Protein AF-A0A392TZJ2-F1 (afdb_monomer)

Solvent-accessible surface area (backbone atoms only — not comparable to full-atom values): 4869 Å² total; per-residue (Å²): 109,72,43,66,56,98,88,41,74,47,27,36,43,85,59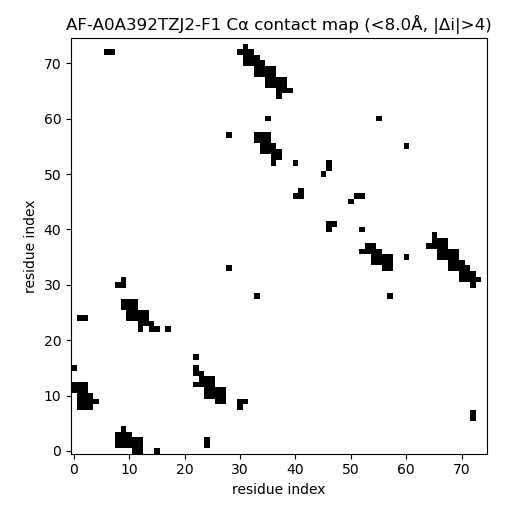,81,86,55,59,77,96,69,68,55,64,49,70,48,75,88,68,40,49,54,35,32,33,50,42,78,57,68,72,39,76,71,38,82,77,73,55,85,80,71,62,36,50,74,87,66,71,58,91,96,64,60,62,47,83,44,76,51,66,89,129

Structure (mmCIF, N/CA/C/O backbone):
data_AF-A0A392TZJ2-F1
#
_entry.id   AF-A0A392TZJ2-F1
#
loop_
_atom_site.group_PDB
_atom_site.id
_atom_site.type_symbol
_atom_site.label_atom_id
_atom_site.label_alt_id
_atom_site.label_comp_id
_atom_site.label_asym_id
_atom_site.label_entity_id
_atom_site.label_seq_id
_atom_site.pdbx_PDB_ins_code
_atom_site.Cartn_x
_atom_site.Cartn_y
_atom_site.Cartn_z
_atom_site.occupancy
_atom_site.B_iso_or_equiv
_atom_site.auth_seq_id
_atom_site.auth_comp_id
_atom_site.auth_asym_id
_atom_site.auth_atom_id
_atom_site.pdbx_PDB_model_num
ATOM 1 N N . ALA A 1 1 ? 9.681 0.882 -12.827 1.00 79.94 1 ALA A N 1
ATOM 2 C CA . ALA A 1 1 ? 8.248 0.529 -12.819 1.00 79.94 1 ALA A CA 1
ATOM 3 C C . ALA A 1 1 ? 7.786 0.429 -11.370 1.00 79.94 1 ALA A C 1
ATOM 5 O O . ALA A 1 1 ? 7.039 -0.467 -11.006 1.00 79.94 1 ALA A O 1
ATOM 6 N N . ASP A 1 2 ? 8.261 1.345 -10.532 1.00 90.50 2 ASP A N 1
ATOM 7 C CA . ASP A 1 2 ? 8.408 1.124 -9.099 1.00 90.50 2 ASP A CA 1
ATOM 8 C C . ASP A 1 2 ? 7.866 2.347 -8.374 1.00 90.50 2 ASP A C 1
ATOM 10 O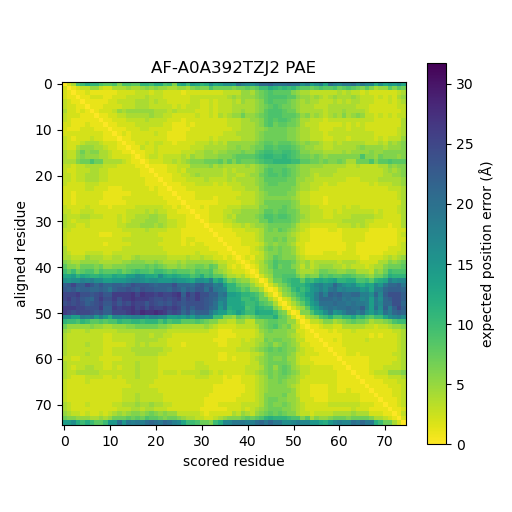 O . ASP A 1 2 ? 7.919 3.458 -8.905 1.00 90.50 2 ASP A O 1
ATOM 14 N N . TYR A 1 3 ? 7.321 2.120 -7.189 1.00 94.44 3 TYR A N 1
ATOM 15 C CA . TYR A 1 3 ? 6.688 3.120 -6.351 1.00 94.44 3 TYR A CA 1
ATOM 16 C C . TYR A 1 3 ? 7.375 3.121 -4.988 1.00 94.44 3 TYR A C 1
ATOM 18 O O . TYR A 1 3 ? 7.552 2.072 -4.362 1.00 94.44 3 TYR A O 1
ATOM 26 N N . GLY A 1 4 ? 7.808 4.297 -4.554 1.00 94.69 4 GLY A N 1
ATOM 27 C CA . GLY A 1 4 ? 8.588 4.482 -3.340 1.00 94.69 4 GLY A CA 1
ATOM 28 C C . GLY A 1 4 ? 8.871 5.955 -3.078 1.00 94.69 4 GLY A C 1
ATOM 29 O O . GLY A 1 4 ? 8.552 6.816 -3.902 1.00 94.69 4 GLY A O 1
ATOM 30 N N . ALA A 1 5 ? 9.486 6.216 -1.933 1.00 94.06 5 ALA A N 1
ATOM 31 C CA . ALA A 1 5 ? 9.884 7.537 -1.467 1.00 94.06 5 ALA A CA 1
ATOM 32 C C . ALA A 1 5 ? 11.325 7.497 -0.922 1.00 94.06 5 ALA A C 1
ATOM 34 O O . ALA A 1 5 ? 11.976 6.450 -0.947 1.00 94.06 5 ALA A O 1
ATOM 35 N N . SER A 1 6 ? 11.843 8.628 -0.437 1.00 93.62 6 SER A N 1
ATOM 36 C CA . SER A 1 6 ? 13.175 8.694 0.192 1.00 93.62 6 SER A CA 1
ATOM 37 C C . SER A 1 6 ? 13.318 7.766 1.401 1.00 93.62 6 SER A C 1
ATOM 39 O O . SER A 1 6 ? 14.410 7.290 1.694 1.00 93.62 6 SER A O 1
ATOM 41 N N . GLU A 1 7 ? 12.206 7.505 2.075 1.00 92.56 7 GLU A N 1
ATOM 42 C CA . GLU A 1 7 ? 12.053 6.667 3.252 1.00 92.56 7 GLU A CA 1
ATOM 43 C C . GLU A 1 7 ? 12.151 5.177 2.900 1.00 92.56 7 GLU A C 1
ATOM 45 O O . GLU A 1 7 ? 12.501 4.376 3.758 1.00 92.56 7 GLU A O 1
ATOM 50 N N . GLY A 1 8 ? 11.882 4.786 1.646 1.00 92.25 8 GLY A N 1
ATOM 51 C CA . GLY A 1 8 ? 11.997 3.400 1.198 1.00 92.25 8 GLY A CA 1
ATOM 52 C C . GLY A 1 8 ? 11.189 3.054 -0.054 1.00 92.25 8 GLY A C 1
ATOM 53 O O . GLY A 1 8 ? 10.322 3.799 -0.518 1.00 92.25 8 GLY A O 1
ATOM 54 N N . TRP A 1 9 ? 11.481 1.874 -0.602 1.00 94.19 9 TRP A N 1
ATOM 55 C CA . TRP A 1 9 ? 10.682 1.249 -1.657 1.00 94.19 9 TRP A CA 1
ATOM 56 C C . TRP A 1 9 ? 9.369 0.707 -1.079 1.00 94.19 9 TRP A C 1
ATOM 58 O O . TRP A 1 9 ? 9.363 0.188 0.033 1.00 94.19 9 TRP A O 1
ATOM 68 N N . ILE A 1 10 ? 8.274 0.786 -1.842 1.00 95.25 10 ILE A N 1
ATOM 69 C CA . ILE A 1 10 ? 6.933 0.393 -1.374 1.00 95.25 10 ILE A CA 1
ATOM 70 C C . ILE A 1 10 ? 6.333 -0.701 -2.267 1.00 95.25 10 ILE A C 1
ATOM 72 O O . ILE A 1 10 ? 5.918 -1.758 -1.789 1.00 95.25 10 ILE A O 1
ATOM 76 N N . ALA A 1 11 ? 6.261 -0.457 -3.577 1.00 96.62 11 ALA A N 1
ATOM 77 C CA . ALA A 1 11 ? 5.484 -1.288 -4.492 1.00 96.62 11 ALA A CA 1
ATOM 78 C C . ALA A 1 11 ? 6.066 -1.312 -5.911 1.00 96.62 11 ALA A C 1
ATOM 80 O O . ALA A 1 11 ? 6.900 -0.486 -6.276 1.00 96.62 11 ALA A O 1
ATOM 81 N N . SER A 1 12 ? 5.594 -2.246 -6.739 1.00 96.44 12 SER A N 1
ATOM 82 C CA . SER A 1 12 ? 5.969 -2.327 -8.157 1.00 96.44 12 SER A CA 1
ATOM 83 C C . SER A 1 12 ? 4.748 -2.525 -9.053 1.00 96.44 12 SER A C 1
ATOM 85 O O . SER A 1 12 ? 3.758 -3.147 -8.661 1.00 96.44 12 SER A O 1
ATOM 87 N N . ASN A 1 13 ? 4.801 -1.971 -10.262 1.00 95.88 13 ASN A N 1
ATOM 88 C CA . ASN A 1 13 ? 3.757 -2.117 -11.266 1.00 95.88 13 ASN A CA 1
ATOM 89 C C . ASN A 1 13 ? 3.878 -3.492 -11.931 1.00 95.88 13 ASN A C 1
ATOM 91 O O . ASN A 1 13 ? 4.745 -3.722 -12.776 1.00 95.88 13 ASN A O 1
ATOM 95 N N . VAL A 1 14 ? 2.968 -4.394 -11.569 1.00 93.69 14 VAL A N 1
ATOM 96 C CA . VAL A 1 14 ? 2.920 -5.768 -12.091 1.00 93.69 14 VAL A CA 1
ATOM 97 C C . VAL A 1 14 ? 2.380 -5.852 -13.524 1.00 93.69 14 VAL A C 1
ATOM 99 O O . VAL A 1 14 ? 2.590 -6.859 -14.195 1.00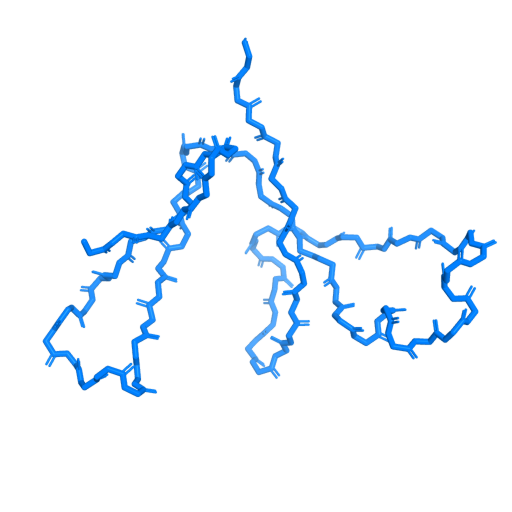 93.69 14 VAL A O 1
ATOM 102 N N . ASN A 1 15 ? 1.731 -4.792 -14.019 1.00 93.62 15 ASN A N 1
ATOM 103 C CA . ASN A 1 15 ? 1.114 -4.725 -15.343 1.00 93.62 15 ASN A CA 1
ATOM 104 C C . ASN A 1 15 ? 1.519 -3.443 -16.107 1.00 93.62 15 ASN A C 1
ATOM 106 O O . ASN A 1 15 ? 0.667 -2.621 -16.452 1.00 93.62 15 ASN A O 1
ATOM 110 N N . PRO A 1 16 ? 2.806 -3.270 -16.468 1.00 92.00 16 PRO A N 1
ATOM 111 C CA . PRO A 1 16 ? 3.326 -2.017 -17.030 1.00 92.00 16 PRO A CA 1
ATOM 112 C C . PRO A 1 16 ? 2.819 -1.674 -18.442 1.00 92.00 16 PRO A C 1
ATOM 114 O O . PRO A 1 16 ? 3.138 -0.612 -18.964 1.00 92.00 16 PRO A O 1
ATOM 117 N N . LYS A 1 17 ? 2.072 -2.577 -19.089 1.00 93.00 17 LYS A N 1
ATOM 118 C CA . LYS A 1 17 ? 1.513 -2.381 -20.439 1.00 93.00 17 LYS A CA 1
ATOM 119 C C . LYS A 1 17 ? 0.108 -1.770 -20.434 1.00 93.00 17 LYS A C 1
ATOM 121 O O . LYS A 1 17 ? -0.400 -1.441 -21.501 1.00 93.00 17 LYS A O 1
ATOM 126 N N . ILE A 1 18 ? -0.533 -1.690 -19.269 1.00 94.06 18 ILE A N 1
ATOM 127 C CA . ILE A 1 18 ? -1.856 -1.081 -19.104 1.00 94.06 18 ILE A CA 1
ATOM 128 C C . ILE A 1 18 ? -1.719 0.450 -19.239 1.00 94.06 18 ILE A C 1
ATOM 130 O O . ILE A 1 18 ? -0.659 0.983 -18.899 1.00 94.06 18 ILE A O 1
ATOM 134 N N . PRO A 1 19 ? -2.745 1.165 -19.746 1.00 95.62 19 PRO A N 1
ATOM 135 C CA . PRO A 1 19 ? -2.711 2.621 -19.832 1.00 95.62 19 PRO A CA 1
ATOM 136 C C . PRO A 1 19 ? -2.370 3.300 -18.490 1.00 95.62 19 PRO A C 1
ATOM 138 O O . PRO A 1 19 ? -2.780 2.793 -17.440 1.00 95.62 19 PRO A O 1
ATOM 141 N N . PRO A 1 20 ? -1.642 4.435 -18.495 1.00 92.62 20 PRO A N 1
ATOM 142 C CA . PRO A 1 20 ? -1.202 5.113 -17.272 1.00 92.62 20 PRO A CA 1
ATOM 143 C C . PRO A 1 20 ? -2.331 5.461 -16.292 1.00 92.62 20 PRO A C 1
ATOM 145 O O . PRO A 1 20 ? -2.126 5.409 -15.084 1.00 92.62 20 PRO A O 1
ATOM 148 N N . GLU A 1 21 ? -3.526 5.766 -16.796 1.00 94.62 21 GLU A N 1
ATOM 149 C CA . GLU A 1 21 ? -4.729 6.060 -16.009 1.00 94.62 21 GLU A CA 1
ATOM 150 C C . GLU A 1 21 ? -5.251 4.870 -15.183 1.00 94.62 21 GLU A C 1
ATOM 152 O O . GLU A 1 21 ? -6.028 5.056 -14.252 1.00 94.62 21 GLU A O 1
ATOM 157 N N . LEU A 1 22 ? -4.815 3.651 -15.505 1.00 94.56 22 LEU A N 1
ATOM 158 C CA . LEU A 1 22 ? -5.164 2.408 -14.814 1.00 94.56 22 LEU A CA 1
ATOM 159 C C . LEU A 1 22 ? -3.939 1.781 -14.121 1.00 94.56 22 LEU A C 1
ATOM 161 O O . LEU A 1 22 ? -3.954 0.599 -13.762 1.00 94.56 22 LEU A O 1
ATOM 165 N N . ALA A 1 23 ? -2.856 2.549 -13.953 1.00 94.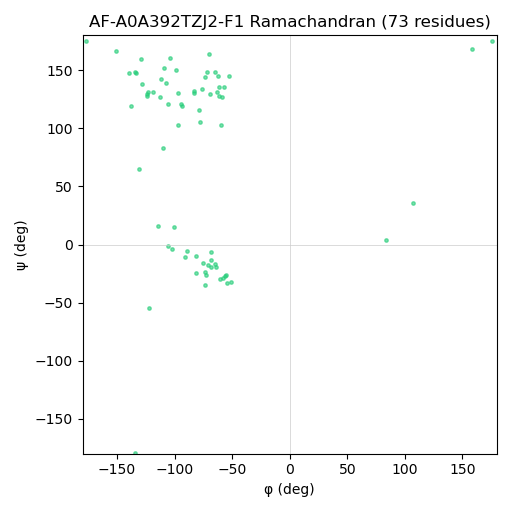25 23 ALA A N 1
ATOM 166 C CA . ALA A 1 23 ? -1.641 2.075 -13.307 1.00 94.25 23 ALA A CA 1
ATOM 167 C C . ALA A 1 23 ? -1.931 1.603 -11.876 1.00 94.25 23 ALA A C 1
ATOM 169 O O . ALA A 1 23 ? -2.484 2.327 -11.052 1.00 94.25 23 ALA A O 1
ATOM 170 N N . THR A 1 24 ? -1.522 0.373 -11.580 1.00 94.94 24 THR A N 1
ATOM 171 C CA . THR A 1 24 ? -1.693 -0.257 -10.269 1.00 94.94 24 THR A CA 1
ATOM 172 C C . THR A 1 24 ? -0.357 -0.800 -9.795 1.00 94.94 24 THR A C 1
ATOM 174 O O . THR A 1 24 ? 0.402 -1.384 -10.572 1.00 94.94 24 THR A O 1
ATOM 177 N N . TYR A 1 25 ? -0.072 -0.615 -8.510 1.00 96.31 25 TYR A N 1
ATOM 178 C CA . TYR A 1 25 ? 1.174 -1.041 -7.887 1.00 96.31 25 TYR A CA 1
ATOM 179 C C . TYR A 1 25 ? 0.867 -2.054 -6.787 1.00 96.31 25 TYR A C 1
ATOM 181 O O . TYR A 1 25 ? -0.011 -1.829 -5.958 1.00 96.31 25 TYR A O 1
ATOM 189 N N . ALA A 1 26 ? 1.583 -3.176 -6.787 1.00 96.44 26 ALA A N 1
ATOM 190 C CA . ALA A 1 26 ? 1.478 -4.191 -5.749 1.00 96.44 26 ALA A CA 1
ATOM 191 C C . ALA A 1 26 ? 2.537 -3.931 -4.676 1.00 96.44 26 ALA A C 1
ATOM 193 O O . ALA A 1 26 ? 3.735 -3.925 -4.981 1.00 96.44 26 ALA A O 1
ATOM 194 N N . VAL A 1 27 ? 2.090 -3.702 -3.439 1.00 96.69 27 VAL A N 1
ATOM 195 C CA . VAL A 1 27 ? 2.971 -3.556 -2.273 1.00 96.69 27 VAL A CA 1
ATOM 196 C C . VAL A 1 27 ? 3.748 -4.850 -2.073 1.00 96.69 27 VAL A C 1
ATOM 198 O O . VAL A 1 27 ? 3.181 -5.938 -2.177 1.00 96.69 27 VAL A O 1
ATOM 201 N N . LEU A 1 28 ? 5.049 -4.731 -1.818 1.00 94.31 28 LEU A N 1
ATOM 202 C CA . LEU A 1 28 ? 5.949 -5.868 -1.648 1.00 94.31 28 LEU A CA 1
ATOM 203 C C . LEU A 1 28 ? 6.126 -6.154 -0.146 1.00 94.31 28 LEU A C 1
ATOM 205 O O . LEU A 1 28 ? 6.890 -5.451 0.506 1.00 94.31 28 LEU A O 1
ATOM 209 N N . PRO A 1 29 ? 5.483 -7.179 0.442 1.00 93.75 29 PRO A N 1
ATOM 210 C CA . PRO A 1 29 ? 5.479 -7.364 1.899 1.00 93.75 29 PRO A CA 1
ATOM 211 C C . PRO A 1 29 ? 6.864 -7.639 2.505 1.00 93.75 29 PRO A C 1
ATOM 213 O O . PRO A 1 29 ? 7.057 -7.508 3.705 1.00 93.75 29 PRO A O 1
ATOM 216 N N . GLN A 1 30 ? 7.832 -8.065 1.691 1.00 93.31 30 GLN A N 1
ATOM 217 C CA . GLN A 1 30 ? 9.166 -8.452 2.148 1.00 93.31 30 GLN A CA 1
ATOM 218 C C . GLN A 1 30 ? 10.133 -7.279 2.377 1.00 93.31 30 GLN A C 1
ATOM 220 O O . GLN A 1 30 ? 11.226 -7.510 2.888 1.00 93.31 30 GLN A O 1
ATOM 225 N N . ILE A 1 31 ? 9.789 -6.052 1.964 1.00 93.69 31 ILE A N 1
ATOM 226 C CA . ILE A 1 31 ? 10.724 -4.906 1.997 1.00 93.69 31 ILE A CA 1
ATOM 227 C C . ILE A 1 31 ? 10.490 -3.942 3.167 1.00 93.69 31 ILE A C 1
ATOM 229 O O . ILE A 1 31 ? 11.266 -3.009 3.350 1.00 93.69 31 ILE A O 1
ATOM 233 N N . GLY A 1 32 ? 9.458 -4.179 3.971 1.00 94.19 32 GLY A N 1
ATOM 234 C CA . GLY A 1 32 ? 9.107 -3.364 5.126 1.00 94.19 32 GLY A CA 1
ATOM 235 C C . GLY A 1 32 ? 7.812 -3.855 5.760 1.00 94.19 32 GLY A C 1
ATOM 236 O O . GLY A 1 32 ? 7.158 -4.760 5.240 1.00 94.19 32 GLY A O 1
ATOM 237 N N . TYR A 1 33 ? 7.444 -3.257 6.887 1.00 95.88 33 TYR A N 1
ATOM 238 C CA . TYR A 1 33 ? 6.134 -3.463 7.492 1.00 95.88 33 TYR A CA 1
ATOM 239 C C . TYR A 1 33 ? 5.208 -2.316 7.080 1.00 95.88 33 TYR A C 1
ATOM 241 O O . TYR A 1 33 ? 5.596 -1.150 7.165 1.00 95.88 33 TYR A O 1
ATOM 249 N N . PHE A 1 34 ? 4.014 -2.661 6.596 1.00 97.06 34 PHE A N 1
ATOM 250 C CA . PHE A 1 34 ? 3.083 -1.721 5.976 1.00 97.06 34 PHE A CA 1
ATOM 251 C C . PHE A 1 34 ? 1.730 -1.738 6.674 1.00 97.06 34 PHE A C 1
ATOM 253 O O . PHE A 1 34 ? 1.097 -2.788 6.822 1.00 97.06 34 PHE A O 1
ATOM 260 N N . GLU A 1 35 ? 1.284 -0.542 7.018 1.00 97.12 35 GLU A N 1
ATOM 261 C CA . GLU A 1 35 ? 0.011 -0.236 7.647 1.00 97.12 35 GLU A CA 1
ATOM 262 C C . GLU A 1 35 ? -0.702 0.867 6.861 1.00 97.12 35 GLU A C 1
ATOM 264 O O . GLU A 1 35 ? -0.091 1.596 6.076 1.00 97.12 35 GLU A O 1
ATOM 269 N N . PHE A 1 36 ? -2.015 0.973 7.047 1.00 96.88 36 PHE A N 1
ATOM 270 C CA . PHE A 1 36 ? -2.869 1.845 6.247 1.00 96.88 36 PHE A CA 1
ATOM 271 C C . PHE A 1 36 ? -3.878 2.563 7.134 1.00 96.88 36 PHE A C 1
ATOM 273 O O . PHE A 1 36 ? -4.714 1.924 7.771 1.00 96.88 36 PHE A O 1
ATOM 280 N N . ILE A 1 37 ? -3.835 3.891 7.157 1.00 94.69 37 ILE A N 1
ATOM 281 C CA . ILE A 1 37 ? -4.784 4.718 7.909 1.00 94.69 37 ILE A CA 1
ATOM 282 C C . ILE A 1 37 ? -5.917 5.128 6.961 1.00 94.69 37 ILE A C 1
ATOM 284 O O . ILE A 1 37 ? -5.636 5.756 5.942 1.00 94.69 37 ILE A O 1
ATOM 288 N N . PRO A 1 38 ? -7.191 4.792 7.234 1.00 94.12 38 PRO A N 1
ATOM 289 C CA . PRO A 1 38 ? -8.297 5.193 6.363 1.00 94.12 38 PRO A CA 1
ATOM 290 C C . PRO A 1 38 ? -8.419 6.722 6.269 1.00 94.12 38 PRO A C 1
ATOM 292 O O . PRO A 1 38 ? -8.558 7.381 7.299 1.00 94.12 38 PRO A O 1
ATOM 295 N N . LEU A 1 39 ? -8.461 7.294 5.057 1.00 90.38 39 LEU A N 1
ATOM 296 C CA . LEU A 1 39 ? -8.533 8.758 4.877 1.00 90.38 39 LEU A CA 1
ATOM 297 C C . LEU A 1 39 ? -9.788 9.377 5.508 1.00 90.38 39 LEU A C 1
ATOM 299 O O . LEU A 1 39 ? -9.732 10.482 6.037 1.00 90.38 39 LEU A O 1
ATOM 303 N N . LYS A 1 40 ? -10.893 8.625 5.580 1.00 87.50 40 LYS A N 1
ATOM 304 C CA . LYS A 1 40 ? -12.121 9.022 6.297 1.00 87.50 40 LYS A CA 1
ATOM 305 C C . LYS A 1 40 ? -11.878 9.373 7.774 1.00 87.50 40 LYS A C 1
ATOM 307 O O . LYS A 1 40 ? -12.659 10.117 8.362 1.00 87.50 40 LYS A O 1
ATOM 312 N N . GLN A 1 41 ? -10.833 8.821 8.399 1.00 84.50 41 GLN A N 1
ATOM 313 C CA . GLN A 1 41 ? -10.443 9.196 9.761 1.00 84.50 41 GLN A CA 1
ATOM 314 C C . GLN A 1 41 ? -9.779 10.578 9.778 1.00 84.50 41 GLN A C 1
ATOM 316 O O . GLN A 1 41 ? -10.015 11.341 10.704 1.00 84.50 41 GLN A O 1
ATOM 321 N N . LEU A 1 42 ? -9.015 10.931 8.746 1.00 78.00 42 LEU A N 1
ATOM 322 C CA . LEU A 1 42 ? -8.262 12.185 8.645 1.00 78.00 42 LEU A CA 1
ATOM 323 C C . LEU A 1 42 ? -9.117 13.375 8.184 1.00 78.00 42 LEU A C 1
ATOM 325 O O . LEU A 1 42 ? -8.790 14.515 8.492 1.00 78.00 42 LEU A O 1
ATOM 329 N N . GLU A 1 43 ? -10.221 13.121 7.479 1.00 76.19 43 GLU A N 1
ATOM 330 C CA . GLU A 1 43 ? -11.171 14.158 7.043 1.00 76.19 43 GLU A CA 1
ATOM 331 C C . GLU A 1 43 ? -12.002 14.756 8.189 1.00 76.19 43 GLU A C 1
ATOM 333 O O . GLU A 1 43 ? -12.579 15.833 8.042 1.00 76.19 43 GLU A O 1
ATOM 338 N N . ASN A 1 44 ? -12.076 14.079 9.338 1.00 70.12 44 ASN A N 1
ATOM 339 C CA . ASN A 1 44 ? -12.717 14.641 10.520 1.00 70.12 44 ASN A CA 1
ATOM 340 C C . ASN A 1 44 ? -11.747 15.625 11.195 1.00 70.12 44 ASN A C 1
ATOM 342 O O . ASN A 1 44 ? -10.696 15.223 11.689 1.00 70.12 44 ASN A O 1
ATOM 346 N N . GLU A 1 45 ? -12.104 16.913 11.241 1.00 58.47 45 GLU A N 1
ATOM 347 C CA . GLU A 1 45 ? -11.279 17.973 11.857 1.00 58.47 45 GLU A CA 1
ATOM 348 C C . GLU A 1 45 ? -10.940 17.686 13.336 1.00 58.47 45 GLU A C 1
ATOM 350 O O . GLU A 1 45 ? -9.877 18.077 13.819 1.00 58.47 45 GLU A O 1
ATOM 355 N N . ASP A 1 46 ? -11.792 16.927 14.034 1.00 57.66 46 ASP A N 1
ATOM 356 C CA . ASP A 1 46 ? -11.573 16.497 15.421 1.00 57.66 46 ASP A CA 1
ATOM 357 C C . ASP A 1 46 ? -10.418 15.484 15.579 1.00 57.66 46 ASP A C 1
ATOM 359 O O . ASP A 1 46 ? -9.854 15.347 16.667 1.00 57.66 46 ASP A O 1
ATOM 363 N N . THR A 1 47 ? -10.007 14.797 14.508 1.00 55.16 47 THR A N 1
ATOM 364 C CA 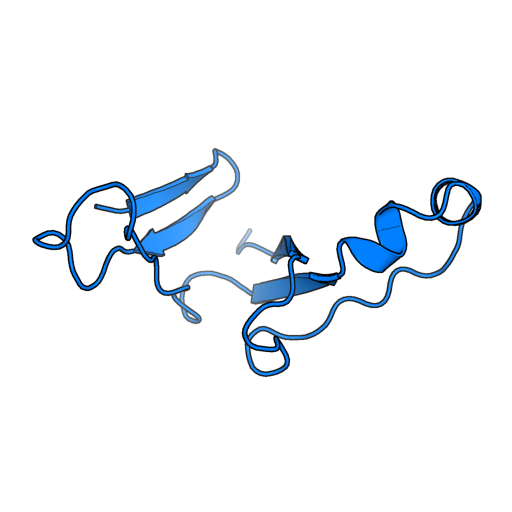. THR A 1 47 ? -8.930 13.792 14.541 1.00 55.16 47 THR A CA 1
ATOM 365 C C . THR A 1 47 ? -7.549 14.428 14.696 1.00 55.16 47 THR A C 1
ATOM 367 O O . THR A 1 47 ? -6.653 13.825 15.288 1.00 55.16 47 THR A O 1
ATOM 370 N N . PHE A 1 48 ? -7.379 15.683 14.262 1.00 55.00 48 PHE A N 1
ATOM 371 C CA . PHE A 1 48 ? -6.116 16.417 14.411 1.00 55.00 48 PHE A CA 1
ATOM 372 C C . PHE A 1 48 ? -5.796 16.754 15.883 1.00 55.00 48 PHE A C 1
ATOM 374 O O . PHE A 1 48 ? -4.667 17.124 16.206 1.00 55.00 48 PHE A O 1
ATOM 381 N N . LEU A 1 49 ? -6.775 16.609 16.790 1.00 56.62 49 LEU A N 1
ATOM 382 C CA . LEU A 1 49 ? -6.672 16.949 18.214 1.00 56.62 49 LEU A CA 1
ATOM 383 C C . LEU A 1 49 ? -6.428 15.746 19.147 1.00 56.62 49 LEU A C 1
ATOM 385 O O . LEU A 1 49 ? -6.538 15.894 20.365 1.00 56.62 49 LEU A O 1
ATOM 389 N N . GLY A 1 50 ? -6.031 14.584 18.615 1.00 54.91 50 GLY A N 1
ATOM 390 C CA . GLY A 1 50 ? -5.583 13.445 19.430 1.00 54.91 50 GLY A CA 1
ATOM 391 C C . GLY A 1 50 ? -6.560 12.272 19.502 1.00 54.91 50 GLY A C 1
ATOM 392 O O . GLY A 1 50 ? -6.658 11.622 20.541 1.00 54.91 50 GLY A O 1
ATOM 393 N N . VAL A 1 51 ? -7.279 11.992 18.414 1.00 63.09 51 VAL A N 1
ATOM 394 C CA . VAL A 1 51 ? -7.969 10.706 18.256 1.00 63.09 51 VAL A CA 1
ATOM 395 C C . VAL A 1 51 ? -6.933 9.641 17.888 1.00 63.09 51 VAL A C 1
ATOM 397 O O . VAL A 1 51 ? -6.097 9.867 17.013 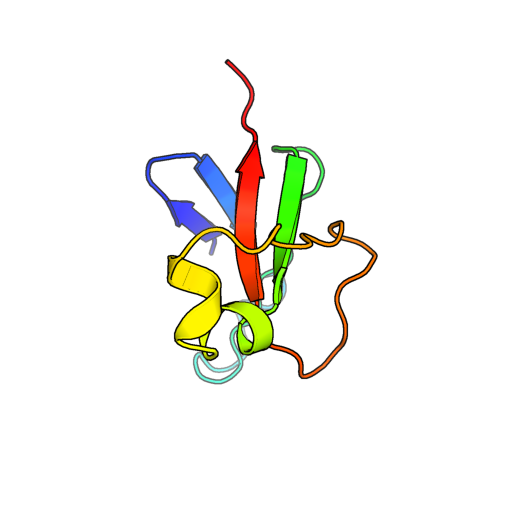1.00 63.09 51 VAL A O 1
ATOM 400 N N . ASP A 1 52 ? -7.001 8.481 18.546 1.00 71.06 52 ASP A N 1
ATOM 401 C CA . ASP A 1 52 ? -6.202 7.304 18.197 1.00 71.06 52 ASP A CA 1
ATOM 402 C C . ASP A 1 52 ? -6.522 6.883 16.754 1.00 71.06 52 ASP A C 1
ATOM 404 O O . ASP A 1 52 ? -7.572 6.290 16.484 1.00 71.06 52 ASP A O 1
ATOM 408 N N . LEU A 1 53 ? -5.627 7.210 15.816 1.00 83.81 53 LEU A N 1
ATOM 409 C CA . LEU A 1 53 ? -5.689 6.687 14.453 1.00 83.81 53 LEU A CA 1
ATOM 410 C C . LEU A 1 53 ? -5.655 5.162 14.529 1.00 83.81 53 LEU A C 1
ATOM 412 O O . LEU A 1 53 ? -4.869 4.585 15.282 1.00 83.81 53 LEU A O 1
ATOM 416 N N . GLN A 1 54 ? -6.516 4.510 13.752 1.00 89.94 54 GLN A N 1
ATOM 417 C CA . GLN A 1 54 ? -6.600 3.053 13.717 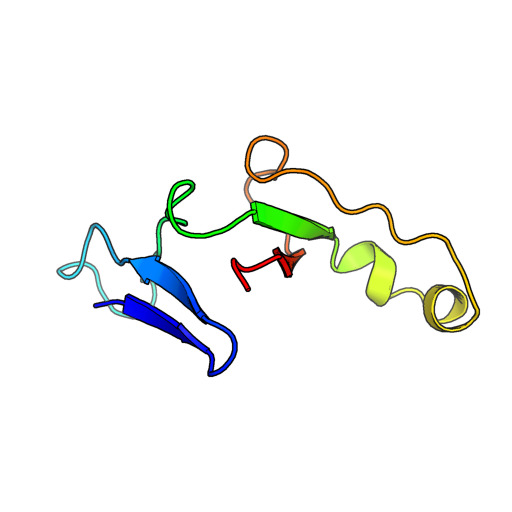1.00 89.94 54 GLN A CA 1
ATOM 418 C C . GLN A 1 54 ? -6.067 2.564 12.373 1.00 89.94 54 GLN A C 1
ATOM 420 O O . GLN A 1 54 ? -6.861 2.359 11.446 1.00 89.94 54 GLN A O 1
ATOM 425 N N . PRO A 1 55 ? -4.734 2.419 12.240 1.00 93.56 55 PRO A N 1
ATOM 426 C CA . PRO A 1 55 ? -4.153 1.780 11.078 1.00 93.56 55 PRO A CA 1
ATOM 427 C C . PRO A 1 55 ? -4.622 0.327 10.982 1.00 93.56 55 PRO A C 1
ATOM 429 O O . PRO A 1 55 ? -4.795 -0.361 11.989 1.00 93.56 55 PRO A O 1
ATOM 432 N N . VAL A 1 56 ? -4.809 -0.139 9.752 1.00 96.69 56 VAL A N 1
ATOM 433 C CA . VAL A 1 56 ? -5.078 -1.543 9.433 1.00 96.69 56 VAL A CA 1
ATOM 434 C C . VAL A 1 56 ? -3.870 -2.161 8.739 1.00 96.69 56 VAL A C 1
ATOM 436 O O . VAL A 1 56 ? -3.108 -1.465 8.062 1.00 96.69 56 VAL A O 1
ATOM 439 N N . GLY A 1 57 ? -3.684 -3.470 8.887 1.00 96.69 57 GLY A N 1
ATOM 440 C CA . GLY A 1 57 ? -2.581 -4.176 8.246 1.00 96.69 57 GLY A CA 1
ATOM 441 C C . GLY A 1 57 ? -2.739 -4.281 6.726 1.00 96.69 57 GLY A C 1
ATOM 442 O O . GLY A 1 57 ? -3.834 -4.162 6.173 1.00 96.69 57 GLY A O 1
ATOM 443 N N . LEU A 1 58 ? -1.640 -4.600 6.035 1.00 96.06 58 LEU A N 1
ATOM 444 C CA . LEU A 1 58 ? -1.602 -4.784 4.576 1.00 96.06 58 LEU A CA 1
ATOM 445 C C . LEU A 1 58 ? -2.674 -5.738 4.017 1.00 96.06 58 LEU A C 1
ATOM 447 O O . LEU A 1 58 ? -3.139 -5.555 2.896 1.00 96.06 58 LEU A O 1
ATOM 451 N N . THR A 1 59 ? -3.079 -6.757 4.775 1.00 95.69 59 THR A N 1
ATOM 452 C CA . THR A 1 59 ? -4.097 -7.735 4.350 1.00 95.69 59 THR A CA 1
ATOM 453 C C . THR A 1 59 ? -5.530 -7.332 4.696 1.00 95.69 59 THR A C 1
ATOM 455 O O . THR A 1 59 ? -6.464 -8.039 4.328 1.00 95.69 59 THR A O 1
ATOM 458 N N . GLU A 1 60 ? -5.715 -6.239 5.431 1.00 97.31 60 GLU A N 1
ATOM 459 C CA . GLU A 1 60 ? -7.001 -5.814 5.998 1.00 97.31 60 GLU A CA 1
ATOM 460 C C . GLU A 1 60 ? -7.619 -4.621 5.249 1.00 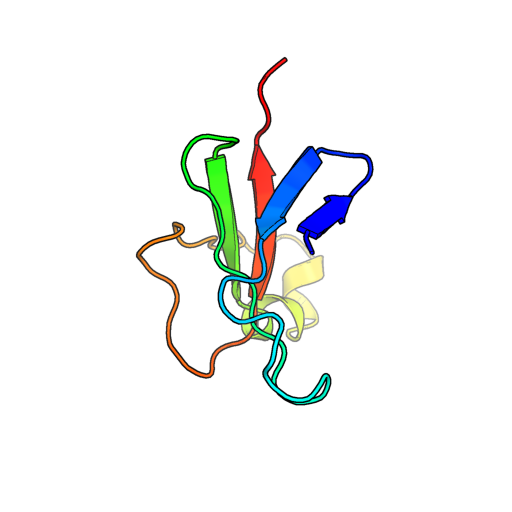97.31 60 GLU A C 1
ATOM 462 O O . GLU A 1 60 ? -8.732 -4.185 5.562 1.00 97.31 60 GLU A O 1
ATOM 467 N N . VAL A 1 61 ? -6.924 -4.110 4.229 1.00 97.06 61 VAL A N 1
ATOM 468 C CA . VAL A 1 61 ? -7.418 -3.053 3.340 1.00 97.06 61 VAL A CA 1
ATOM 469 C C . VAL A 1 61 ? -8.621 -3.521 2.516 1.00 97.06 61 VAL A C 1
ATOM 471 O O . VAL A 1 61 ? -8.747 -4.694 2.153 1.00 97.06 61 VAL A O 1
ATOM 474 N N . LYS A 1 62 ? -9.522 -2.589 2.193 1.00 97.31 62 LYS A N 1
ATOM 475 C CA . LYS A 1 62 ? -10.757 -2.869 1.449 1.00 97.31 62 LYS A CA 1
ATOM 476 C C . LYS A 1 62 ? -10.718 -2.238 0.060 1.00 97.31 62 LYS A C 1
ATOM 478 O O . LYS A 1 62 ? -10.225 -1.131 -0.127 1.00 97.31 62 LYS A O 1
ATOM 483 N N . ILE A 1 63 ? -11.272 -2.949 -0.921 1.00 96.44 63 ILE A N 1
ATOM 484 C CA . ILE A 1 63 ? -11.379 -2.462 -2.302 1.00 96.44 63 ILE A CA 1
ATOM 485 C C . ILE A 1 63 ? -12.280 -1.221 -2.336 1.00 96.44 63 ILE A C 1
ATOM 487 O O . ILE A 1 63 ? -13.393 -1.258 -1.816 1.00 96.44 63 ILE A O 1
ATOM 491 N N . GLY A 1 64 ? -11.812 -0.162 -3.001 1.00 95.94 64 GLY A N 1
ATOM 492 C CA . GLY A 1 64 ? -12.558 1.089 -3.172 1.00 95.94 64 GLY A CA 1
ATOM 493 C C . GLY A 1 64 ? -12.452 2.062 -1.996 1.00 95.94 64 GLY A C 1
ATOM 494 O O . GLY A 1 64 ? -13.099 3.102 -2.029 1.00 95.94 64 GLY A O 1
ATOM 495 N N . GLU A 1 65 ? -11.657 1.738 -0.977 1.00 96.06 65 GLU A N 1
ATOM 496 C CA . GLU A 1 65 ? -11.347 2.637 0.134 1.00 96.06 65 GLU A CA 1
ATOM 497 C C . GLU A 1 65 ? -9.987 3.316 -0.085 1.00 96.06 65 GLU A C 1
ATOM 499 O O . GLU A 1 65 ? -9.089 2.753 -0.718 1.00 96.06 65 GLU A O 1
ATOM 504 N N . GLU A 1 66 ? -9.842 4.527 0.449 1.00 96.38 66 GLU A N 1
ATOM 505 C CA . GLU A 1 66 ? -8.627 5.334 0.338 1.00 96.38 66 GLU A CA 1
ATOM 506 C C . GLU A 1 66 ? -7.895 5.384 1.679 1.00 96.38 66 GLU A C 1
ATOM 508 O O . GLU A 1 66 ? -8.513 5.514 2.742 1.00 96.38 66 GLU A O 1
ATOM 513 N N . TYR A 1 67 ? -6.569 5.282 1.625 1.00 96.06 67 TYR A N 1
ATOM 514 C CA . TYR A 1 67 ? -5.727 5.177 2.809 1.00 96.06 67 TYR A CA 1
ATOM 515 C C . TYR A 1 67 ? -4.453 6.005 2.665 1.00 96.06 67 TYR A C 1
ATOM 517 O O . TYR A 1 67 ? -3.877 6.089 1.580 1.00 96.06 67 TYR A O 1
ATOM 525 N N . GLU A 1 68 ? -3.973 6.538 3.784 1.00 94.56 68 GLU A N 1
ATOM 526 C CA . GLU A 1 68 ? -2.593 6.986 3.933 1.00 94.56 68 GLU A CA 1
ATOM 527 C C . GLU A 1 68 ? -1.707 5.787 4.293 1.00 94.56 68 GLU A C 1
ATOM 529 O O . GLU A 1 68 ? -2.051 4.986 5.167 1.00 94.56 68 GLU A O 1
ATOM 534 N N . ILE A 1 69 ? -0.577 5.642 3.598 1.00 95.06 69 ILE A N 1
ATOM 535 C CA . ILE A 1 69 ? 0.369 4.554 3.846 1.00 95.06 69 ILE A CA 1
ATOM 536 C C . ILE A 1 69 ? 1.306 4.905 5.002 1.00 95.06 69 ILE A C 1
ATOM 538 O O . ILE A 1 69 ? 1.953 5.948 5.002 1.00 95.06 69 ILE A O 1
ATOM 542 N N . VAL A 1 70 ? 1.429 3.985 5.953 1.00 95.12 70 VAL A N 1
ATOM 543 C CA . VAL A 1 70 ? 2.407 4.032 7.037 1.00 95.12 70 VAL A CA 1
ATOM 544 C C . VAL A 1 70 ? 3.389 2.891 6.825 1.00 95.12 70 VAL A C 1
ATOM 546 O O . VAL A 1 70 ? 3.001 1.736 6.649 1.00 95.12 70 VAL A O 1
ATOM 549 N N . MET A 1 71 ? 4.678 3.212 6.812 1.00 94.88 71 MET A N 1
ATOM 550 C CA . MET A 1 71 ? 5.737 2.233 6.598 1.00 94.88 71 MET A CA 1
ATOM 551 C C . MET A 1 71 ? 6.716 2.254 7.765 1.00 94.88 71 MET A C 1
ATOM 553 O O . MET A 1 71 ? 7.230 3.304 8.140 1.00 94.88 71 MET A O 1
ATOM 557 N N . THR A 1 72 ? 7.017 1.070 8.290 1.00 95.31 72 THR A N 1
ATOM 558 C CA . THR A 1 72 ? 8.136 0.840 9.205 1.00 95.31 72 THR A CA 1
ATOM 559 C C . THR A 1 72 ? 9.240 0.107 8.453 1.00 95.31 72 THR A C 1
ATOM 561 O O . THR A 1 72 ? 9.031 -0.988 7.921 1.00 95.31 72 THR A O 1
ATOM 564 N N . THR A 1 73 ? 10.419 0.719 8.391 1.00 93.25 73 THR A N 1
ATOM 565 C CA . THR A 1 73 ? 11.563 0.226 7.617 1.00 93.25 73 THR A CA 1
ATOM 566 C C . THR A 1 73 ? 12.623 -0.419 8.498 1.00 93.25 73 THR A C 1
ATOM 568 O O . THR A 1 73 ? 12.696 -0.165 9.700 1.00 93.25 73 THR A O 1
ATOM 571 N N . PHE A 1 74 ? 13.479 -1.236 7.884 1.00 87.00 74 PHE A N 1
ATOM 572 C CA . PHE A 1 74 ? 14.660 -1.782 8.549 1.00 87.00 74 PHE A CA 1
ATOM 573 C C . PHE A 1 74 ? 15.688 -0.665 8.798 1.00 87.00 74 PHE A C 1
ATOM 575 O O . PHE A 1 74 ? 16.012 0.081 7.871 1.00 87.00 74 PHE A O 1
ATOM 582 N N . THR A 1 75 ? 16.187 -0.559 10.031 1.00 68.38 75 THR A N 1
ATOM 583 C CA . THR A 1 75 ? 17.313 0.301 10.433 1.00 68.38 75 THR A CA 1
ATOM 584 C C . THR A 1 75 ? 18.514 -0.520 10.869 1.00 68.38 75 THR A C 1
ATOM 586 O O . THR A 1 75 ? 18.319 -1.610 11.453 1.00 68.38 75 THR A O 1
#

Foldseek 3Di:
DFDDDPVFTFWAFPCVPDPPVPTDTDGDPVFWFKWWFFVVCVPPPVNVVDDPGDTDGPVPDDPPTDTDMDTDGDD

Sequence (75 aa):
ADYGASEGWIASNVNPKIPPELATYAVLPQIGYFEFIPLKQLENEDTFLGVDLQPVGLTEVKIGEEYEIVMTTFT

Mean predicted aligned error: 5.37 Å

InterPro domains:
  IPR004993 GH3 family [PTHR31901] (1-75)
  IPR055377 GH3, mid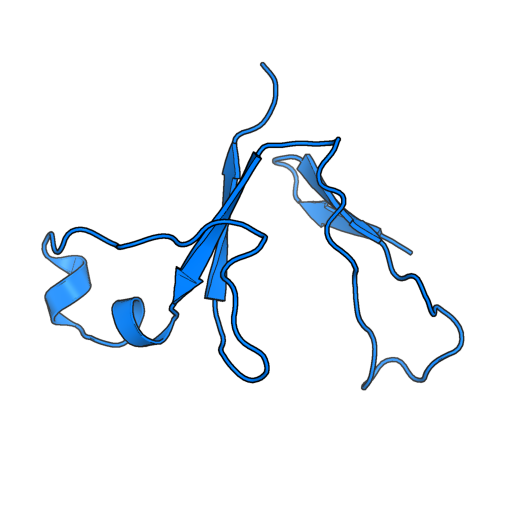dle domain [PF23571] (25-74)

pLDDT: mean 89.13, std 11.97, range [54.91, 97.31]

Radius of gyration: 14.18 Å; Cα contacts (8 Å, |Δi|>4): 103; chains: 1; bounding box: 30×26×40 Å

Secondary structure (DSSP, 8-state):
-EEEETTEEEEE-S-TTS-GGG---EE-TTSSEEEEEEHHHHTSGGGGGT-----EETTT--TT--EEEEEE---

Organism: NCBI:txid97028